Protein AF-A0A643CEI6-F1 (afdb_monomer_lite)

Secondary structure (DSSP, 8-state):
---TTEEEEE---S-----TT---PPP-EEEEE--TT-HHHHHHTTS-HHHHHHHHHHHHHHHHHHHHHHHHHHHHTTSSS-----GGGHHHHHHHHHHHHHHHHHHHHHHHHHHHHHHHHHHHHHHH-

Sequence (129 aa):
DFHLNRVNLEESSGVENSPAGARPKRKNKKSYDLTPADKFWQKHKGSPFPEVAESVQQELESYRAQEDEVKRLKSIMGLEGEDEGAISMLSDNTAKLTSAVSSLPELLEKKRLIDLHTNVATAVLEHIK

Foldseek 3Di:
DPPPQKDWDQPPPDDDPDDPDDDPDPRDIDIDGRDPVLPLCVVPVPPDLVVLVVVLVVLVVVLVVLVVLLVVLCVVVCVPHDDPPPVPVVPVSVVVNVVSVVCVVVSVVSVVSSVVSVSVSVRVVVVVD

Radius of gyration: 21.1 Å; chains: 1; bounding box: 53×42×52 Å

InterPro domains:
  IPR001619 Sec1-like protein [PF00995] (16-129)
  IPR001619 Sec1-like protein [PTHR11679] (6-129)
  IPR036045 Sec1-like superfamily [SSF56815] (2-129)
  IPR043127 Sec1-like, domain 3a [G3DSA:3.90.830.10] (1-129)

pLDDT: mean 77.02, std 17.01, range [37.91, 95.75]

Structure (mmCIF, N/CA/C/O backbone):
data_AF-A0A643CEI6-F1
#
_entry.id   AF-A0A643CEI6-F1
#
loop_
_atom_site.group_PDB
_atom_site.id
_atom_site.type_symbol
_atom_site.label_atom_id
_atom_site.label_alt_id
_atom_site.label_comp_id
_atom_site.label_asym_id
_atom_site.label_entity_id
_atom_site.label_seq_id
_atom_site.pdbx_PDB_ins_code
_atom_site.Cartn_x
_atom_s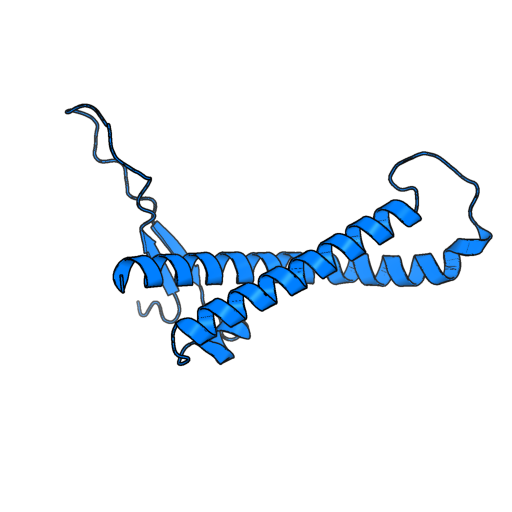ite.Cartn_y
_atom_site.Cartn_z
_atom_site.occupancy
_atom_site.B_iso_or_equiv
_atom_site.auth_seq_id
_atom_site.auth_comp_id
_atom_site.auth_asym_id
_atom_site.auth_atom_id
_atom_site.pdbx_PDB_model_num
ATOM 1 N N . ASP A 1 1 ? -29.348 -8.126 4.323 1.00 40.94 1 ASP A N 1
ATOM 2 C CA . ASP A 1 1 ? -28.042 -8.304 3.664 1.00 40.94 1 ASP A CA 1
ATOM 3 C C . ASP A 1 1 ? -26.887 -8.118 4.624 1.00 40.94 1 ASP A C 1
ATOM 5 O O . ASP A 1 1 ? -26.776 -7.071 5.250 1.00 40.94 1 ASP A O 1
ATOM 9 N N . PHE A 1 2 ? -26.037 -9.134 4.761 1.00 37.91 2 PHE A N 1
ATOM 10 C CA . PHE A 1 2 ? -24.789 -9.031 5.513 1.00 37.91 2 PHE A CA 1
ATOM 11 C C . PHE A 1 2 ? -23.696 -8.500 4.577 1.00 37.91 2 PHE A C 1
ATOM 13 O O . PHE A 1 2 ? -23.073 -9.265 3.846 1.00 37.91 2 PHE A O 1
ATOM 20 N N . HIS A 1 3 ? -23.470 -7.185 4.571 1.00 54.19 3 HIS A N 1
ATOM 21 C CA . HIS A 1 3 ? -22.340 -6.568 3.864 1.00 54.19 3 HIS A CA 1
ATOM 22 C C . HIS A 1 3 ? -21.042 -6.772 4.659 1.00 54.19 3 HIS A C 1
ATOM 24 O O . HIS A 1 3 ? -20.503 -5.847 5.263 1.00 54.19 3 HIS A O 1
ATOM 30 N N . LEU A 1 4 ? -20.575 -8.019 4.713 1.00 66.31 4 LEU A N 1
ATOM 31 C CA . LEU A 1 4 ? -19.308 -8.374 5.346 1.00 66.31 4 LEU A CA 1
ATOM 32 C C . LEU A 1 4 ? -18.145 -7.772 4.545 1.00 66.31 4 LEU A C 1
ATOM 34 O O . LEU A 1 4 ? -18.156 -7.787 3.317 1.00 66.31 4 LEU A O 1
ATOM 38 N N . ASN A 1 5 ? -17.139 -7.261 5.255 1.00 76.19 5 ASN A N 1
ATOM 39 C CA . ASN A 1 5 ? -15.921 -6.671 4.694 1.00 76.19 5 ASN A CA 1
ATOM 40 C C . ASN A 1 5 ? -16.108 -5.404 3.836 1.00 76.19 5 ASN A C 1
ATOM 42 O O . ASN A 1 5 ? -15.297 -5.139 2.953 1.00 76.19 5 ASN A O 1
ATOM 46 N N . ARG A 1 6 ? -17.141 -4.596 4.098 1.00 82.56 6 ARG A N 1
ATOM 47 C CA . ARG A 1 6 ? -17.318 -3.280 3.466 1.00 82.56 6 ARG A CA 1
ATOM 48 C C . ARG A 1 6 ? -17.207 -2.163 4.497 1.00 82.56 6 ARG A C 1
ATOM 50 O O . ARG A 1 6 ? -17.963 -2.141 5.466 1.00 82.56 6 ARG A O 1
ATOM 57 N N . VAL A 1 7 ? -16.310 -1.211 4.264 1.00 81.94 7 VAL A N 1
ATOM 58 C CA . VAL A 1 7 ? -16.163 0.006 5.073 1.00 81.94 7 VAL A CA 1
ATOM 59 C C . VAL A 1 7 ? -16.868 1.156 4.373 1.00 81.94 7 VAL A C 1
ATOM 61 O O . VAL A 1 7 ? -16.615 1.417 3.202 1.00 81.94 7 VAL A O 1
ATOM 64 N N . ASN A 1 8 ? -17.748 1.859 5.084 1.00 84.38 8 ASN A N 1
ATOM 65 C CA . ASN A 1 8 ? -18.375 3.082 4.591 1.00 84.38 8 ASN A CA 1
ATOM 66 C C . ASN A 1 8 ? -17.761 4.270 5.327 1.00 84.38 8 ASN A C 1
ATOM 68 O O . ASN A 1 8 ? -17.999 4.427 6.522 1.00 84.38 8 ASN A O 1
ATOM 72 N N . LEU A 1 9 ? -16.985 5.090 4.621 1.00 81.75 9 LEU A N 1
ATOM 73 C CA . LEU A 1 9 ? -16.424 6.324 5.161 1.00 81.75 9 LEU A CA 1
ATOM 74 C C . LEU A 1 9 ? -17.323 7.501 4.782 1.00 81.75 9 LEU A C 1
ATOM 76 O O . LEU A 1 9 ? -17.679 7.679 3.612 1.00 81.75 9 LEU A O 1
ATOM 80 N N . GLU A 1 10 ? -17.699 8.300 5.780 1.00 76.56 10 GLU A N 1
ATOM 81 C CA . GLU A 1 10 ? -18.285 9.617 5.550 1.00 76.56 10 GLU A CA 1
ATOM 82 C C . GLU A 1 10 ? -17.137 10.607 5.353 1.00 76.56 10 GLU A C 1
ATOM 84 O O . GLU A 1 10 ? -16.417 10.916 6.294 1.00 76.56 10 GLU A O 1
ATOM 89 N N . GLU A 1 11 ? -16.946 11.100 4.130 1.00 62.50 11 GLU A N 1
ATOM 90 C CA . GLU A 1 11 ? -15.986 12.177 3.894 1.00 62.50 11 GLU A CA 1
ATOM 91 C C . GLU A 1 11 ? -16.613 13.480 4.411 1.00 62.50 11 GLU A C 1
ATOM 93 O O . GLU A 1 11 ? -17.561 14.010 3.817 1.00 62.50 11 GLU A O 1
ATOM 98 N N . SER A 1 12 ? -16.138 13.987 5.552 1.00 54.47 12 SER A N 1
ATOM 99 C CA . SER A 1 12 ? -16.473 15.339 5.990 1.00 54.47 12 SER A CA 1
ATOM 100 C C . SER A 1 12 ? -15.755 16.314 5.067 1.00 54.47 12 SER A C 1
ATOM 102 O O . SER A 1 12 ? -14.576 16.611 5.249 1.00 54.47 12 SER A O 1
ATOM 104 N N . SER A 1 13 ? -16.451 16.797 4.037 1.00 48.22 13 SER A N 1
ATOM 105 C CA . SER A 1 13 ? -15.972 17.927 3.243 1.00 48.22 13 SER A CA 1
ATOM 106 C C . SER A 1 13 ? -15.614 19.061 4.207 1.00 48.22 13 SER A C 1
ATOM 108 O O . SER A 1 13 ? -16.479 19.485 4.974 1.00 48.22 13 SER A O 1
ATOM 110 N N . GLY A 1 14 ? -14.347 19.480 4.205 1.00 47.56 14 GLY A N 1
ATOM 111 C CA . GLY A 1 14 ? -13.778 20.390 5.195 1.00 47.56 14 GLY A CA 1
ATOM 112 C C . GLY A 1 14 ? -14.614 21.644 5.463 1.00 47.56 14 GLY A C 1
ATOM 113 O O . GLY A 1 14 ? -15.269 22.164 4.565 1.00 47.56 14 GLY A O 1
ATOM 114 N N . VAL A 1 15 ? -14.555 22.082 6.726 1.00 46.00 15 VAL A N 1
ATOM 115 C CA . VAL A 1 15 ? -14.942 23.390 7.286 1.00 46.00 15 VAL A CA 1
ATOM 116 C C . VAL A 1 15 ? -16.064 24.102 6.521 1.00 46.00 15 VAL A C 1
ATOM 118 O O . VAL A 1 15 ? -15.846 24.827 5.551 1.00 46.00 15 VAL A O 1
ATOM 121 N N . GLU A 1 16 ? -17.290 23.917 7.006 1.00 45.28 16 GLU A N 1
ATOM 122 C CA . GLU A 1 16 ? -18.459 24.635 6.519 1.00 45.28 16 GLU A CA 1
ATOM 123 C C . GLU A 1 16 ? -18.329 26.147 6.743 1.00 45.28 16 GLU A C 1
ATOM 125 O O . GLU A 1 16 ? -18.308 26.627 7.871 1.00 45.28 16 GLU A O 1
ATOM 130 N N . ASN A 1 17 ? -18.364 26.903 5.647 1.00 47.78 17 ASN A N 1
ATOM 131 C CA . ASN A 1 17 ? -18.970 28.229 5.631 1.00 47.78 17 ASN A CA 1
ATOM 132 C C . ASN A 1 17 ? -20.018 28.244 4.506 1.00 47.78 17 ASN A C 1
ATOM 134 O O . ASN A 1 17 ? -19.816 28.833 3.445 1.00 47.78 17 ASN A O 1
ATOM 138 N N . SER A 1 18 ? -21.110 27.492 4.693 1.00 52.31 18 SER A N 1
ATOM 139 C CA . SER A 1 18 ? -22.257 27.520 3.777 1.00 52.31 18 SER A CA 1
ATOM 140 C C . SER A 1 18 ? -23.340 28.449 4.347 1.00 52.31 18 SER A C 1
ATOM 142 O O . SER A 1 18 ? -23.686 28.312 5.520 1.00 52.31 18 SER A O 1
ATOM 144 N N . PRO A 1 19 ? -23.882 29.397 3.560 1.00 46.78 19 PRO A N 1
ATOM 145 C CA . PRO A 1 19 ? -24.898 30.331 4.033 1.00 46.78 19 PRO A CA 1
ATOM 146 C C . PRO A 1 19 ? -26.208 29.611 4.389 1.00 46.78 19 PRO A C 1
ATOM 148 O O . PRO A 1 19 ? -26.601 28.634 3.744 1.00 46.78 19 PRO A O 1
ATOM 151 N N . ALA A 1 20 ? -26.887 30.118 5.421 1.00 48.94 20 ALA A N 1
ATOM 152 C CA . ALA A 1 20 ? -28.149 29.595 5.931 1.00 48.94 20 ALA A CA 1
ATOM 153 C C . ALA A 1 20 ? -29.221 29.569 4.822 1.00 48.94 20 ALA A C 1
ATOM 155 O O . ALA A 1 20 ? -29.712 30.613 4.401 1.00 48.94 20 ALA A O 1
ATOM 156 N N . GLY A 1 21 ? -29.564 28.370 4.335 1.00 54.78 21 GLY A N 1
ATOM 157 C CA . GLY A 1 21 ? -30.639 28.164 3.353 1.00 54.78 21 GLY A CA 1
ATOM 158 C C . GLY A 1 21 ? -30.373 27.120 2.261 1.00 54.78 21 GLY A C 1
ATOM 159 O O . GLY A 1 21 ? -31.297 26.771 1.528 1.00 54.78 21 GLY A O 1
ATOM 160 N N . ALA A 1 22 ? -29.156 26.585 2.131 1.00 54.34 22 ALA A N 1
ATOM 161 C CA . ALA A 1 22 ? -28.875 25.543 1.141 1.00 54.34 22 ALA A CA 1
ATOM 162 C C . ALA A 1 22 ? -29.376 24.158 1.604 1.00 54.34 22 ALA A C 1
ATOM 164 O O . ALA A 1 22 ? -29.168 23.7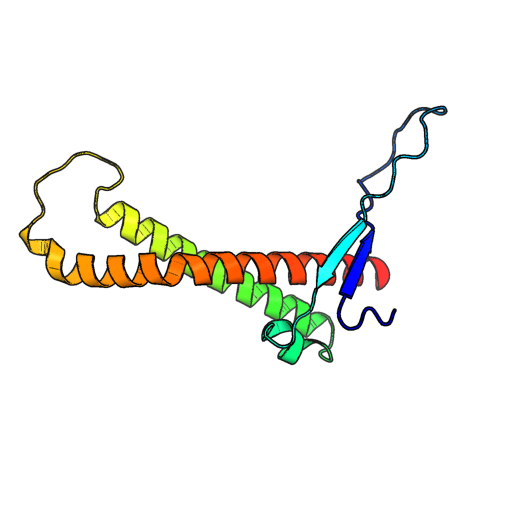61 2.749 1.00 54.34 22 ALA A O 1
ATOM 165 N N . ARG A 1 23 ? -30.018 23.406 0.691 1.00 56.75 23 ARG A N 1
ATOM 166 C CA . ARG A 1 23 ? -30.385 21.982 0.865 1.00 56.75 23 ARG A CA 1
ATOM 167 C C . ARG A 1 23 ? -29.233 21.201 1.523 1.00 56.75 23 ARG A C 1
ATOM 169 O O . ARG A 1 23 ? -28.090 21.425 1.121 1.00 56.75 23 ARG A O 1
ATOM 176 N N . PRO A 1 24 ? -29.507 20.245 2.437 1.00 53.12 24 PRO A N 1
ATOM 177 C CA . PRO A 1 24 ? -28.453 19.453 3.061 1.00 53.12 24 PRO A CA 1
ATOM 178 C C . PRO A 1 24 ? -27.620 18.780 1.966 1.00 53.12 24 PRO A C 1
ATOM 180 O O . PRO A 1 24 ? -28.136 17.963 1.195 1.00 53.12 24 PRO A O 1
ATOM 183 N N . LYS A 1 25 ? -26.342 19.170 1.855 1.00 55.47 25 LYS A N 1
ATOM 184 C CA . LYS A 1 25 ? -25.390 18.509 0.961 1.00 55.47 25 LYS A CA 1
ATOM 185 C C . LYS A 1 25 ? -25.350 17.047 1.381 1.00 55.47 25 LYS A C 1
ATOM 187 O O . LYS A 1 25 ? -25.092 16.735 2.543 1.00 55.47 25 LYS A O 1
ATOM 192 N N . ARG A 1 26 ? -25.668 16.143 0.452 1.00 54.84 26 ARG A N 1
ATOM 193 C CA . ARG A 1 26 ? -25.535 14.708 0.705 1.00 54.84 26 ARG A CA 1
ATOM 194 C C . ARG A 1 26 ? -24.077 14.461 1.075 1.00 54.84 26 ARG A C 1
ATOM 196 O O . ARG A 1 26 ? -23.200 14.740 0.266 1.00 54.84 26 ARG A O 1
ATOM 203 N N . LYS A 1 27 ? -23.832 13.988 2.297 1.00 57.88 27 LYS A N 1
ATOM 204 C CA . LYS A 1 27 ? -22.508 13.524 2.711 1.00 57.88 27 LYS A CA 1
ATOM 205 C C . LYS A 1 27 ? -22.083 12.447 1.715 1.00 57.88 27 LYS A C 1
ATOM 207 O O . LYS A 1 27 ? -22.791 11.447 1.565 1.00 57.88 27 LYS A O 1
ATOM 212 N N . ASN A 1 28 ? -20.993 12.677 0.989 1.00 61.97 28 ASN A N 1
ATOM 213 C CA . ASN A 1 28 ? -20.488 11.697 0.040 1.00 61.97 28 ASN A CA 1
ATOM 214 C C . ASN A 1 28 ? -19.953 10.508 0.842 1.00 61.97 28 ASN A C 1
ATOM 216 O O . ASN A 1 28 ? -18.917 10.594 1.497 1.00 61.97 28 ASN A O 1
ATOM 220 N N . LYS A 1 29 ? -20.705 9.406 0.823 1.00 72.50 29 LYS A N 1
ATOM 221 C CA . LYS A 1 29 ? -20.287 8.137 1.415 1.00 72.50 29 LYS A CA 1
ATOM 222 C C . LYS A 1 29 ? -19.435 7.400 0.397 1.00 72.50 29 LYS A C 1
ATOM 224 O O . LYS A 1 29 ? -19.933 7.048 -0.671 1.00 72.50 29 LYS A O 1
ATOM 229 N N . LYS A 1 30 ? -18.164 7.177 0.724 1.00 81.25 30 LYS A N 1
ATOM 230 C CA . LYS A 1 30 ? -17.293 6.283 -0.043 1.00 81.25 30 LYS A CA 1
ATOM 231 C C . LYS A 1 30 ? -17.332 4.906 0.602 1.00 81.25 30 LYS A C 1
ATOM 233 O O . LYS A 1 30 ? -17.132 4.776 1.808 1.00 81.25 30 LYS A O 1
ATOM 238 N N . SER A 1 31 ? -17.610 3.890 -0.205 1.00 83.88 31 SER A N 1
ATOM 239 C CA . SER A 1 31 ? -17.602 2.495 0.225 1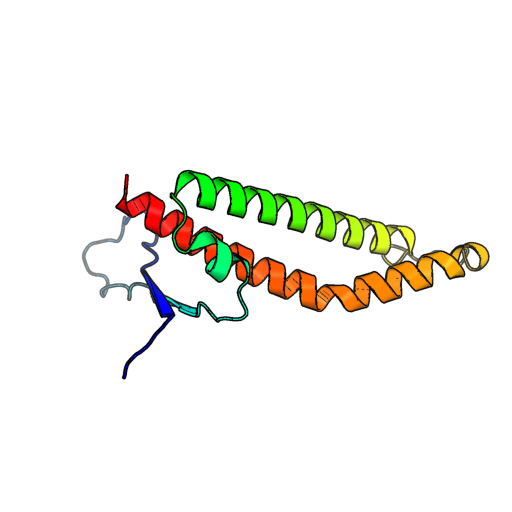.00 83.88 31 SER A CA 1
ATOM 240 C C . SER A 1 31 ? -16.342 1.813 -0.288 1.00 83.88 31 SER A C 1
ATOM 242 O O . SER A 1 31 ? -16.037 1.892 -1.477 1.00 83.88 31 SER A O 1
ATOM 244 N N . TYR A 1 32 ? -15.637 1.131 0.603 1.00 85.50 32 TYR A N 1
ATOM 245 C CA . TYR A 1 32 ? -14.423 0.382 0.319 1.00 85.50 32 TYR A CA 1
ATOM 246 C C . TYR A 1 32 ? -14.651 -1.090 0.647 1.00 85.50 32 TYR A C 1
ATOM 248 O O . TYR A 1 32 ? -15.105 -1.413 1.744 1.00 85.50 32 TYR A O 1
ATOM 256 N N . ASP A 1 33 ? -14.327 -1.977 -0.291 1.00 85.19 33 ASP A N 1
ATOM 257 C CA . ASP A 1 33 ? -14.417 -3.424 -0.094 1.00 85.19 33 ASP A CA 1
ATOM 258 C C . ASP A 1 33 ? -13.048 -3.993 0.301 1.00 85.19 33 ASP A C 1
ATOM 260 O O . ASP A 1 33 ? -12.073 -3.896 -0.446 1.00 85.19 33 ASP A O 1
ATOM 264 N N . LEU A 1 34 ? -12.993 -4.606 1.483 1.00 86.50 34 LEU A N 1
ATOM 265 C CA . LEU A 1 34 ? -11.820 -5.247 2.071 1.00 86.50 34 LEU A CA 1
ATOM 266 C C . LEU A 1 34 ? -11.809 -6.731 1.700 1.00 86.50 34 LEU A C 1
ATOM 268 O O . LEU A 1 34 ? -12.331 -7.594 2.404 1.00 86.50 34 LEU A O 1
ATOM 272 N N . THR A 1 35 ? -11.257 -7.050 0.537 1.00 82.50 35 THR A N 1
ATOM 273 C CA . THR A 1 35 ? -11.315 -8.425 0.023 1.00 82.50 35 THR A CA 1
ATOM 274 C C . THR A 1 35 ? -10.314 -9.357 0.726 1.00 82.50 35 THR A C 1
ATOM 276 O O . THR A 1 35 ? -9.287 -8.910 1.233 1.00 82.50 35 THR A O 1
ATOM 279 N N . PRO A 1 36 ? -10.536 -10.684 0.723 1.00 80.94 36 PRO A N 1
ATOM 280 C CA . PRO A 1 36 ? -9.535 -11.649 1.189 1.00 80.94 36 PRO A CA 1
ATOM 281 C C . PRO A 1 36 ? -8.212 -11.619 0.406 1.00 80.94 36 PRO A C 1
ATOM 283 O O . PRO A 1 36 ? -7.198 -12.078 0.922 1.00 80.94 36 PRO A O 1
ATOM 286 N N . ALA A 1 37 ? -8.219 -11.084 -0.820 1.00 84.56 37 ALA A N 1
ATOM 287 C CA . ALA A 1 37 ? -7.024 -10.910 -1.645 1.00 84.56 37 ALA A CA 1
ATOM 288 C C . ALA A 1 37 ? -6.146 -9.729 -1.190 1.00 84.56 37 ALA A C 1
ATOM 290 O O . ALA A 1 37 ? -4.982 -9.636 -1.579 1.00 84.56 37 ALA A O 1
ATOM 291 N N . ASP A 1 38 ? -6.685 -8.845 -0.348 1.00 90.06 38 ASP A N 1
ATOM 292 C CA . ASP A 1 38 ? -5.961 -7.722 0.230 1.00 90.06 38 ASP A CA 1
ATOM 293 C C . ASP A 1 38 ? -5.004 -8.208 1.328 1.00 90.06 38 ASP A C 1
ATOM 295 O O . ASP A 1 38 ? -5.381 -8.435 2.483 1.00 90.06 38 ASP A O 1
ATOM 299 N N . LYS A 1 39 ? -3.737 -8.389 0.947 1.00 90.06 39 LYS A N 1
ATOM 300 C CA . LYS A 1 39 ? -2.682 -8.861 1.852 1.00 90.06 39 LYS A CA 1
ATOM 301 C C . LYS A 1 39 ? -2.435 -7.892 3.006 1.00 90.06 39 LYS A C 1
ATOM 303 O O . LYS A 1 39 ? -2.156 -8.351 4.114 1.00 90.06 39 LYS A O 1
ATOM 308 N N . PHE A 1 40 ? -2.553 -6.586 2.762 1.00 92.88 40 PHE A N 1
ATOM 309 C CA . PHE A 1 40 ? -2.373 -5.572 3.796 1.00 92.88 40 PHE A CA 1
ATOM 310 C C . PHE A 1 40 ? -3.459 -5.726 4.862 1.00 92.88 40 PHE A C 1
ATOM 312 O O . PHE A 1 40 ? -3.149 -5.867 6.045 1.00 92.88 40 PHE A O 1
ATOM 319 N N . TRP A 1 41 ? -4.723 -5.822 4.439 1.00 92.00 41 TRP A N 1
ATOM 320 C CA . TRP A 1 41 ? -5.842 -6.056 5.350 1.00 92.00 41 TRP A CA 1
ATOM 321 C C . TRP A 1 41 ? -5.685 -7.359 6.139 1.00 92.00 41 TRP A C 1
ATOM 323 O O . TRP A 1 41 ? -5.835 -7.364 7.360 1.00 92.00 41 TRP A O 1
ATOM 333 N N . GLN A 1 42 ? -5.347 -8.473 5.479 1.00 92.12 42 GLN A N 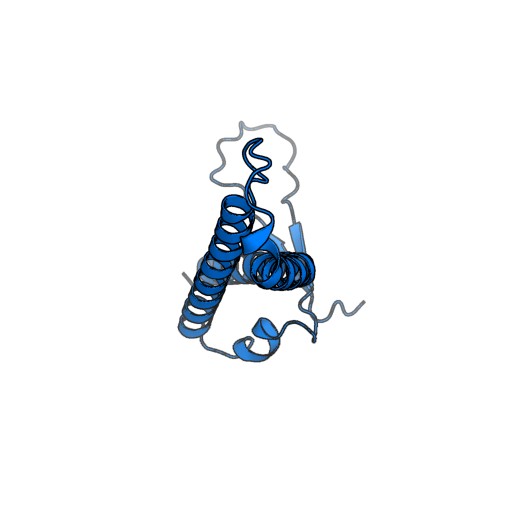1
ATOM 334 C CA . GLN A 1 42 ? -5.184 -9.753 6.179 1.00 92.12 42 GLN A CA 1
ATOM 335 C C . GLN A 1 42 ? -4.095 -9.709 7.249 1.00 92.12 42 GLN A C 1
ATOM 337 O O . GLN A 1 42 ? -4.268 -10.319 8.305 1.00 92.12 42 GLN A O 1
ATOM 342 N N . LYS A 1 43 ? -3.006 -8.984 6.982 1.00 93.50 43 LYS A N 1
ATOM 343 C CA . LYS A 1 43 ? -1.872 -8.860 7.893 1.00 93.50 43 LYS A CA 1
ATOM 344 C C . LYS A 1 43 ? -2.157 -7.910 9.058 1.00 93.50 43 LYS A C 1
ATOM 346 O O . LYS A 1 43 ? -1.804 -8.240 10.183 1.00 93.50 43 LYS A O 1
ATOM 351 N N . HIS A 1 44 ? -2.809 -6.774 8.803 1.00 93.31 44 HIS A N 1
ATOM 352 C CA . HIS A 1 44 ? -2.858 -5.656 9.752 1.00 93.31 44 HIS A CA 1
ATOM 353 C C . HIS A 1 44 ? -4.235 -5.371 10.377 1.00 93.31 44 HIS A C 1
ATOM 355 O O . HIS A 1 44 ? -4.322 -4.536 11.273 1.00 93.31 44 HIS A O 1
ATOM 361 N N . LYS A 1 45 ? -5.314 -6.079 10.000 1.00 88.56 45 LYS A N 1
ATOM 362 C CA . LYS A 1 45 ? -6.677 -5.867 10.554 1.00 88.56 45 LYS A CA 1
ATOM 363 C C . LYS A 1 45 ? -6.809 -5.977 12.083 1.00 88.56 45 LYS A C 1
ATOM 365 O O . LYS A 1 45 ? -7.812 -5.536 12.631 1.00 88.56 45 LYS A O 1
ATOM 370 N N . GLY A 1 46 ? -5.851 -6.618 12.754 1.00 88.94 46 GLY A N 1
ATOM 371 C CA . GLY A 1 46 ? -5.793 -6.741 14.216 1.00 88.94 46 GLY A CA 1
ATOM 372 C C . GLY A 1 46 ? -4.564 -6.084 14.847 1.00 88.94 46 GLY A C 1
ATOM 373 O O . GLY A 1 46 ? -4.377 -6.211 16.055 1.00 88.94 46 GLY A O 1
ATOM 374 N N . SER A 1 47 ? -3.720 -5.424 14.050 1.00 93.50 47 SER A N 1
ATOM 375 C CA . SER A 1 47 ? -2.515 -4.751 14.535 1.00 93.50 47 SER A CA 1
ATOM 376 C C . SER A 1 47 ? -2.869 -3.436 15.243 1.00 93.50 47 SER A C 1
ATOM 378 O O . SER A 1 47 ? -3.868 -2.794 14.902 1.00 93.50 47 SER A O 1
ATOM 380 N N . PRO A 1 48 ? -2.054 -2.988 16.215 1.00 94.25 48 PRO A N 1
ATOM 381 C CA . PRO A 1 48 ? -2.220 -1.676 16.828 1.00 94.25 48 PRO A CA 1
ATOM 382 C C . PRO A 1 48 ? -2.039 -0.554 15.792 1.00 94.25 48 PRO A C 1
ATOM 384 O O . PRO A 1 48 ? -1.189 -0.639 14.909 1.00 94.25 48 PRO A O 1
ATOM 387 N N . PHE A 1 49 ? -2.810 0.531 15.926 1.00 92.88 49 PHE A N 1
ATOM 388 C CA . PHE A 1 49 ? -2.836 1.626 14.946 1.00 92.88 49 PHE A CA 1
ATOM 389 C C . PHE A 1 49 ? -1.449 2.191 14.564 1.00 92.88 49 PHE A C 1
ATOM 391 O O . PHE A 1 49 ? -1.229 2.398 13.371 1.00 92.88 49 PHE A O 1
ATOM 398 N N . PRO A 1 50 ? -0.488 2.401 15.493 1.00 94.94 50 PRO A N 1
ATOM 399 C CA . PRO A 1 50 ? 0.855 2.858 15.123 1.00 94.94 50 PRO A CA 1
ATOM 400 C C . PRO A 1 50 ? 1.571 1.941 14.119 1.00 94.94 50 PRO A C 1
ATOM 402 O O . PRO A 1 50 ? 2.193 2.434 13.184 1.00 94.94 50 PRO A O 1
ATOM 405 N N . GLU A 1 51 ? 1.428 0.621 14.262 1.00 95.31 51 GLU A N 1
ATOM 406 C CA . GLU A 1 51 ? 2.009 -0.365 13.341 1.00 95.31 51 GLU A CA 1
ATOM 407 C C . GLU A 1 51 ? 1.321 -0.320 11.970 1.00 95.31 51 GLU A C 1
ATOM 409 O O . GLU A 1 51 ? 1.978 -0.420 10.932 1.00 95.31 51 GLU A O 1
ATOM 414 N N . VAL A 1 52 ? -0.004 -0.127 11.951 1.00 94.62 52 VAL A N 1
ATOM 415 C CA . VAL A 1 52 ? -0.767 0.057 10.708 1.00 94.62 52 VAL A CA 1
ATOM 416 C C . VAL A 1 52 ? -0.285 1.308 9.973 1.00 94.62 52 VAL A C 1
ATOM 418 O O . VAL A 1 52 ? -0.013 1.239 8.778 1.00 94.62 52 VAL A O 1
ATOM 421 N N . ALA A 1 53 ? -0.137 2.433 10.678 1.00 93.56 53 ALA A N 1
ATOM 422 C CA . ALA A 1 53 ? 0.323 3.692 10.098 1.00 93.56 53 ALA A CA 1
ATOM 423 C C . ALA A 1 53 ? 1.738 3.576 9.507 1.00 93.56 53 ALA A C 1
ATOM 425 O O . ALA A 1 53 ? 1.970 4.014 8.380 1.00 93.56 53 ALA A O 1
ATOM 426 N N . GLU A 1 54 ? 2.664 2.936 10.227 1.00 95.69 54 GLU A N 1
ATOM 427 C CA . GLU A 1 54 ? 4.013 2.659 9.724 1.00 95.69 54 GLU A CA 1
ATOM 428 C C . GLU A 1 54 ? 3.977 1.766 8.475 1.00 95.69 54 GLU A C 1
ATOM 430 O O . GLU A 1 54 ? 4.645 2.047 7.481 1.00 95.69 54 GLU A O 1
ATOM 435 N N . SER A 1 55 ? 3.142 0.728 8.483 1.00 95.56 55 SER A N 1
ATOM 436 C CA . SER A 1 55 ? 3.025 -0.202 7.358 1.00 95.56 55 SER A CA 1
ATOM 437 C C . SER A 1 55 ? 2.433 0.465 6.110 1.00 95.56 55 SER A C 1
ATOM 439 O O . SER A 1 55 ? 2.921 0.228 5.006 1.00 95.56 55 SER A O 1
ATOM 441 N N . VAL A 1 56 ? 1.422 1.337 6.256 1.00 94.81 56 VAL A N 1
ATOM 442 C CA . VAL A 1 56 ? 0.899 2.149 5.135 1.00 94.81 56 VAL A CA 1
ATOM 443 C C . VAL A 1 56 ? 2.004 3.039 4.565 1.00 94.81 56 VAL A C 1
ATOM 445 O O . VAL A 1 56 ? 2.157 3.136 3.347 1.00 94.81 56 VAL A O 1
ATOM 448 N N . GLN A 1 57 ? 2.801 3.661 5.437 1.00 94.00 57 GLN A N 1
ATOM 449 C CA . GLN A 1 57 ? 3.906 4.522 5.026 1.00 94.00 57 GLN A CA 1
ATOM 450 C C . GLN A 1 57 ? 4.983 3.751 4.244 1.00 94.00 57 GLN A C 1
ATOM 452 O O . GLN A 1 57 ? 5.454 4.240 3.216 1.00 94.00 57 GLN A O 1
ATOM 457 N N . GLN A 1 58 ? 5.337 2.540 4.681 1.00 95.75 58 GLN A N 1
ATOM 458 C CA . GLN A 1 58 ? 6.271 1.666 3.961 1.00 95.75 58 GLN A CA 1
ATOM 459 C C . GLN A 1 58 ? 5.728 1.258 2.581 1.00 95.75 58 GLN A C 1
ATOM 461 O O . GLN A 1 58 ? 6.463 1.265 1.592 1.00 95.75 58 GLN A O 1
ATOM 466 N N . GLU A 1 59 ? 4.435 0.934 2.482 1.00 93.62 59 GLU A N 1
ATOM 467 C CA . GLU A 1 59 ? 3.806 0.560 1.210 1.00 93.62 59 GLU A CA 1
ATOM 468 C C . GLU A 1 59 ? 3.790 1.741 0.218 1.00 93.62 59 GLU A C 1
ATOM 470 O O . GLU A 1 59 ? 4.076 1.558 -0.969 1.00 93.62 59 GLU A O 1
ATOM 475 N N . LEU A 1 60 ? 3.541 2.962 0.713 1.00 93.94 60 LEU A N 1
ATOM 476 C CA . LEU A 1 60 ? 3.646 4.214 -0.047 1.00 93.94 60 LEU A CA 1
ATOM 477 C C . LEU A 1 60 ? 5.061 4.458 -0.581 1.00 93.94 60 LEU A C 1
ATOM 479 O O . LEU A 1 60 ? 5.227 4.823 -1.746 1.00 93.94 60 LEU A O 1
ATOM 483 N N . GLU A 1 61 ? 6.082 4.272 0.252 1.00 95.25 61 GLU A N 1
ATOM 484 C CA . GLU A 1 61 ? 7.480 4.433 -0.153 1.00 95.25 61 GLU A CA 1
ATOM 485 C C . GLU A 1 61 ? 7.881 3.393 -1.207 1.00 95.25 61 GLU A C 1
ATOM 487 O O . GLU A 1 61 ? 8.442 3.741 -2.248 1.00 95.25 61 GLU A O 1
ATOM 492 N N . SER A 1 62 ? 7.497 2.130 -0.995 1.00 93.00 62 SER A N 1
ATOM 493 C CA . SER A 1 62 ? 7.694 1.053 -1.967 1.00 93.00 62 SER A CA 1
ATOM 494 C C . SER A 1 62 ? 7.025 1.361 -3.309 1.00 93.00 62 SER A C 1
ATOM 496 O O . SER A 1 62 ? 7.625 1.147 -4.361 1.00 93.00 62 SER A O 1
ATOM 498 N N . TYR A 1 63 ? 5.797 1.884 -3.286 1.00 93.62 63 TYR A N 1
ATOM 499 C CA . TYR A 1 63 ? 5.080 2.294 -4.490 1.00 93.62 63 TYR A CA 1
ATOM 500 C C . TYR A 1 63 ? 5.809 3.409 -5.248 1.00 93.62 63 TYR A C 1
ATOM 502 O O . TYR A 1 63 ? 5.997 3.297 -6.458 1.00 93.62 63 TYR A O 1
ATOM 510 N N . ARG A 1 64 ? 6.283 4.448 -4.547 1.00 92.88 64 ARG A N 1
ATOM 511 C CA . ARG A 1 64 ? 7.045 5.546 -5.168 1.00 92.88 64 ARG A CA 1
ATOM 512 C C . ARG A 1 64 ? 8.325 5.052 -5.835 1.00 92.88 64 ARG A C 1
ATOM 514 O O . ARG A 1 64 ? 8.593 5.423 -6.972 1.00 92.88 64 ARG A O 1
ATOM 521 N N . ALA A 1 65 ? 9.069 4.166 -5.174 1.00 92.19 65 ALA A N 1
ATOM 522 C CA . ALA A 1 65 ? 10.272 3.574 -5.754 1.00 92.19 65 ALA A CA 1
ATOM 523 C C . ALA A 1 65 ? 9.973 2.800 -7.054 1.00 92.19 65 ALA A C 1
ATOM 525 O O . ALA A 1 65 ? 10.731 2.888 -8.020 1.00 92.19 65 ALA A O 1
ATOM 526 N N . GLN A 1 66 ? 8.853 2.071 -7.103 1.00 89.69 66 GLN A N 1
ATOM 527 C CA . GLN A 1 66 ? 8.419 1.359 -8.308 1.00 89.69 66 GLN A CA 1
ATOM 528 C C . GLN A 1 66 ? 7.963 2.318 -9.418 1.00 89.69 66 GLN A C 1
ATOM 530 O O . GLN A 1 66 ? 8.329 2.121 -10.575 1.00 89.69 66 GLN A O 1
ATOM 535 N N . GLU A 1 67 ? 7.213 3.374 -9.087 1.00 89.94 67 GLU A N 1
ATOM 536 C CA . GLU A 1 67 ? 6.847 4.418 -10.055 1.00 89.94 67 GLU A CA 1
ATOM 537 C C . GLU A 1 67 ? 8.077 5.099 -10.663 1.00 89.94 67 GLU A C 1
ATOM 539 O O . GLU A 1 67 ? 8.110 5.359 -11.867 1.00 89.94 67 GLU A O 1
ATOM 544 N N . ASP A 1 68 ? 9.089 5.394 -9.851 1.00 90.31 68 ASP A N 1
ATOM 545 C CA . ASP A 1 68 ? 10.303 6.056 -10.319 1.00 90.31 68 ASP A CA 1
ATOM 546 C C . ASP A 1 68 ? 11.147 5.138 -11.210 1.00 90.31 68 ASP A C 1
ATOM 548 O O . ASP A 1 68 ? 11.689 5.598 -12.215 1.00 90.31 68 ASP A O 1
ATOM 552 N N . GLU A 1 69 ? 11.177 3.830 -10.939 1.00 87.12 69 GLU A N 1
ATOM 553 C CA . GLU A 1 69 ? 11.782 2.856 -11.853 1.00 87.12 69 GLU A CA 1
ATOM 554 C C . GLU A 1 69 ? 11.032 2.792 -13.193 1.00 87.12 69 GLU A C 1
ATOM 556 O O . GLU A 1 69 ? 11.666 2.791 -14.249 1.00 87.12 69 GLU A O 1
ATOM 561 N N . VAL A 1 70 ? 9.693 2.825 -13.184 1.00 85.06 70 VAL A N 1
ATOM 562 C CA . VAL A 1 70 ? 8.885 2.885 -14.417 1.00 85.06 70 VAL A CA 1
ATOM 563 C C . VAL A 1 70 ? 9.192 4.157 -15.216 1.00 85.06 70 VAL A C 1
ATOM 565 O O . VAL A 1 70 ? 9.401 4.085 -16.429 1.00 85.06 70 VAL A O 1
ATOM 568 N N . LYS A 1 71 ? 9.279 5.321 -14.557 1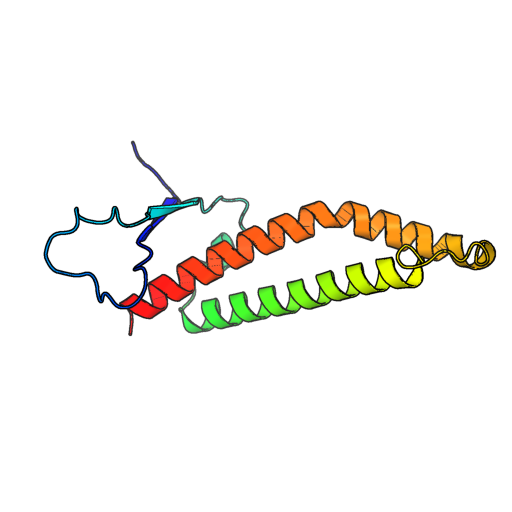.00 85.06 71 LYS A N 1
ATOM 569 C CA . LYS A 1 71 ? 9.670 6.587 -15.209 1.00 85.06 71 LYS A CA 1
ATOM 570 C C . LYS A 1 71 ? 11.084 6.515 -15.779 1.00 85.06 71 LYS A C 1
ATOM 572 O O . LYS A 1 71 ? 11.309 6.948 -16.908 1.00 85.06 71 LYS A O 1
ATOM 577 N N . ARG A 1 72 ? 12.032 5.943 -15.031 1.00 84.75 72 ARG A N 1
ATOM 578 C CA . ARG A 1 72 ? 13.419 5.765 -15.472 1.00 84.75 72 ARG A CA 1
ATOM 579 C C . ARG A 1 72 ? 13.493 4.881 -16.714 1.00 84.75 72 ARG A C 1
ATOM 581 O O . ARG A 1 72 ? 14.170 5.243 -17.670 1.00 84.75 72 ARG A O 1
ATOM 588 N N . LEU A 1 73 ? 12.776 3.757 -16.726 1.00 79.50 73 LEU A N 1
ATOM 589 C CA . LEU A 1 73 ? 12.707 2.861 -17.882 1.00 79.50 73 LEU A CA 1
ATOM 590 C C . LEU A 1 73 ? 12.085 3.551 -19.100 1.00 79.50 73 LEU A C 1
ATOM 592 O O . LEU A 1 73 ? 12.625 3.438 -20.198 1.00 79.50 73 LEU A O 1
ATOM 596 N N . LYS A 1 74 ? 11.011 4.329 -18.905 1.00 77.75 74 LYS A N 1
ATOM 597 C CA . LYS A 1 74 ? 10.405 5.149 -19.966 1.00 77.75 74 LYS A CA 1
ATOM 598 C C . LYS A 1 74 ? 11.408 6.153 -20.555 1.00 77.75 74 LYS A C 1
ATOM 600 O O . LYS A 1 74 ? 11.479 6.287 -21.774 1.00 77.75 74 LYS A O 1
ATOM 605 N N . SER A 1 75 ? 12.189 6.820 -19.702 1.00 79.00 75 SER A N 1
ATOM 606 C CA . SER A 1 75 ? 13.192 7.818 -20.101 1.00 79.00 75 SER A CA 1
ATOM 607 C C . SER A 1 75 ? 14.375 7.199 -20.854 1.00 79.00 75 SER A C 1
ATOM 609 O O . SER A 1 75 ? 14.725 7.673 -21.930 1.00 79.00 75 SER A O 1
ATOM 611 N N . ILE A 1 76 ? 14.939 6.092 -20.353 1.00 69.94 76 ILE A N 1
ATOM 612 C CA . ILE A 1 76 ? 16.053 5.369 -21.002 1.00 69.94 76 ILE A CA 1
ATOM 613 C C . ILE A 1 76 ? 15.694 4.928 -22.425 1.00 69.94 76 ILE A C 1
ATOM 615 O O . ILE A 1 76 ? 16.568 4.810 -23.278 1.00 69.94 76 ILE A O 1
ATOM 619 N N . MET A 1 77 ? 14.413 4.683 -22.687 1.00 62.88 77 MET A N 1
ATOM 620 C CA . MET A 1 77 ? 13.942 4.196 -23.977 1.00 62.88 77 MET A CA 1
ATOM 621 C C . MET A 1 77 ? 13.618 5.279 -25.000 1.00 62.88 77 MET A C 1
ATOM 623 O O . MET A 1 77 ? 13.149 4.934 -26.081 1.00 62.88 77 MET A O 1
ATOM 627 N N . GLY A 1 78 ? 13.831 6.561 -24.689 1.00 59.09 78 GLY A N 1
ATOM 628 C CA . GLY A 1 78 ? 13.564 7.630 -25.657 1.00 59.09 78 GLY A CA 1
ATOM 629 C C . GLY A 1 78 ? 12.089 7.714 -26.070 1.00 59.09 78 GLY A C 1
ATOM 630 O O . GLY A 1 78 ? 11.753 8.327 -27.074 1.00 59.09 78 GLY A O 1
ATOM 631 N N . LEU A 1 79 ? 11.168 7.141 -25.279 1.00 60.84 79 LEU A N 1
ATOM 632 C CA . LEU A 1 79 ? 9.728 7.388 -25.444 1.00 60.84 79 LEU A CA 1
ATOM 633 C C . LEU A 1 79 ? 9.372 8.856 -25.130 1.00 60.84 79 LEU A C 1
ATOM 635 O O . LEU A 1 79 ? 8.243 9.288 -25.353 1.00 60.84 79 LEU A O 1
ATOM 639 N N . GLU A 1 80 ? 10.339 9.617 -24.612 1.00 54.53 80 GLU A N 1
ATOM 640 C CA . GLU A 1 80 ? 10.343 11.072 -24.501 1.00 54.53 80 GLU A CA 1
ATOM 641 C C . GLU A 1 80 ? 11.454 11.651 -25.391 1.00 54.53 80 GLU A C 1
ATOM 643 O O . GLU A 1 80 ? 12.500 12.063 -24.901 1.00 54.53 80 GLU A O 1
ATOM 648 N N . GLY A 1 81 ? 11.235 11.663 -26.706 1.00 52.91 81 GLY A N 1
ATOM 649 C CA . GLY A 1 81 ? 12.112 12.346 -27.660 1.00 52.91 81 GLY A CA 1
ATOM 650 C C . GLY A 1 81 ? 12.683 11.427 -28.734 1.00 52.91 81 GLY A C 1
ATOM 651 O O . GLY A 1 81 ? 13.361 10.449 -28.449 1.00 52.91 81 GLY A O 1
ATOM 652 N N . GLU A 1 82 ? 12.386 11.791 -29.975 1.00 49.16 82 GLU A N 1
ATOM 653 C CA . GLU A 1 82 ? 12.839 11.198 -31.230 1.00 49.16 82 GLU A CA 1
ATOM 654 C C . GLU A 1 82 ? 14.376 11.091 -31.276 1.00 49.16 82 GLU A C 1
ATOM 656 O O . GLU A 1 82 ? 15.044 12.060 -31.621 1.00 49.16 82 GLU A O 1
ATOM 661 N N . ASP A 1 83 ? 14.965 9.938 -30.941 1.00 49.66 83 ASP A N 1
ATOM 662 C CA . ASP A 1 83 ? 16.332 9.647 -31.390 1.00 49.66 83 ASP A CA 1
ATOM 663 C C . ASP A 1 83 ? 16.524 8.156 -31.703 1.00 49.66 83 ASP A C 1
ATOM 665 O O . ASP A 1 83 ? 16.574 7.272 -30.845 1.00 49.66 83 ASP A O 1
ATOM 669 N N . GLU A 1 84 ? 16.585 7.883 -33.002 1.00 51.47 84 GLU A N 1
ATOM 670 C CA . GLU A 1 84 ? 16.505 6.579 -33.664 1.00 51.47 84 GLU A CA 1
ATOM 671 C C . GLU A 1 84 ? 17.882 5.870 -33.720 1.00 51.47 84 GLU A C 1
ATOM 673 O O . GLU A 1 84 ? 18.223 5.203 -34.694 1.00 51.47 84 GLU A O 1
ATOM 678 N N . GLY A 1 85 ? 18.720 6.041 -32.686 1.00 51.50 85 GL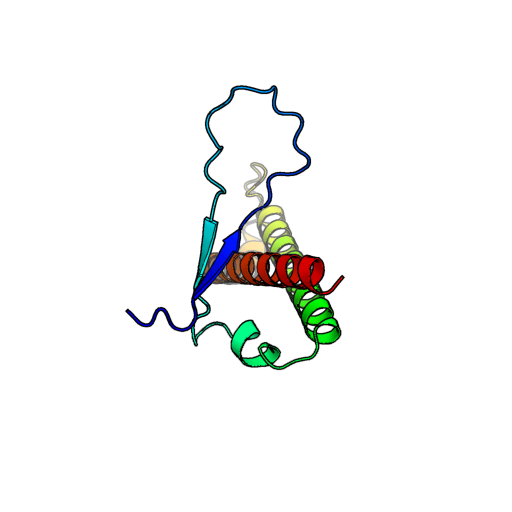Y A N 1
ATOM 679 C CA . GLY A 1 85 ? 20.154 5.699 -32.735 1.00 51.50 85 GLY A CA 1
ATOM 680 C C . GLY A 1 85 ? 20.641 4.512 -31.887 1.00 51.50 85 GLY A C 1
ATOM 681 O O . GLY A 1 85 ? 21.805 4.128 -31.995 1.00 51.50 85 GLY A O 1
ATOM 682 N N . ALA A 1 86 ? 19.811 3.901 -31.034 1.00 51.50 86 ALA A N 1
ATOM 683 C CA . ALA A 1 86 ? 20.300 3.048 -29.933 1.00 51.50 86 ALA A CA 1
ATOM 684 C C . ALA A 1 86 ? 20.089 1.524 -30.095 1.00 51.50 86 ALA A C 1
ATOM 686 O O . ALA A 1 86 ? 20.037 0.801 -29.098 1.00 51.50 86 ALA A O 1
ATOM 687 N N . ILE A 1 87 ? 19.996 0.997 -31.323 1.00 52.50 87 ILE A N 1
ATOM 688 C CA . ILE A 1 87 ? 19.581 -0.400 -31.610 1.00 52.50 87 ILE A CA 1
ATOM 689 C C . ILE A 1 87 ? 20.484 -1.480 -30.969 1.00 52.50 87 ILE A C 1
ATOM 691 O O . ILE A 1 87 ? 20.027 -2.586 -30.691 1.00 52.50 87 ILE A O 1
ATOM 695 N N . SER A 1 88 ? 21.728 -1.155 -30.605 1.00 48.59 88 SER A N 1
ATOM 696 C CA . SER A 1 88 ? 22.653 -2.108 -29.966 1.00 48.59 88 SER A CA 1
ATOM 697 C C . SER A 1 88 ? 22.498 -2.230 -28.431 1.00 48.59 88 SER A C 1
ATOM 699 O O . SER A 1 88 ? 22.864 -3.253 -27.861 1.00 48.59 88 SER A O 1
ATOM 701 N N . MET A 1 89 ? 21.886 -1.252 -27.738 1.00 53.50 89 MET A N 1
ATOM 702 C CA . MET A 1 89 ? 21.569 -1.336 -26.291 1.00 53.50 89 MET A CA 1
ATOM 703 C C . MET A 1 89 ? 20.142 -1.851 -26.007 1.00 53.50 89 MET A C 1
ATOM 705 O O . MET A 1 89 ? 19.690 -1.864 -24.862 1.00 53.50 89 MET A O 1
ATOM 709 N N . LEU A 1 90 ? 19.395 -2.264 -27.034 1.00 55.06 90 LEU A N 1
ATOM 710 C CA . LEU A 1 90 ? 17.963 -2.550 -26.925 1.00 55.06 90 LEU A CA 1
ATOM 711 C C . LEU A 1 90 ? 17.627 -3.930 -26.334 1.00 55.06 90 LEU A C 1
ATOM 713 O O . LEU A 1 90 ? 16.538 -4.073 -25.791 1.00 55.06 90 LEU A O 1
ATOM 717 N N . SER A 1 91 ? 18.513 -4.931 -26.366 1.00 57.38 91 SER A N 1
ATOM 718 C CA . SER A 1 91 ? 18.162 -6.299 -25.924 1.00 57.38 91 SER A CA 1
ATOM 719 C C . SER A 1 91 ? 17.874 -6.395 -24.415 1.00 57.38 91 SER A C 1
ATOM 721 O O . SER A 1 91 ? 16.801 -6.851 -24.018 1.00 57.38 91 SER A O 1
ATOM 723 N N . ASP A 1 92 ? 18.775 -5.893 -23.563 1.00 63.28 92 ASP A N 1
ATOM 724 C CA . ASP A 1 92 ? 18.577 -5.902 -22.102 1.00 63.28 92 ASP A CA 1
ATOM 725 C C . ASP A 1 92 ? 17.491 -4.910 -21.656 1.00 63.28 92 ASP A C 1
ATOM 727 O O . ASP A 1 92 ? 16.776 -5.140 -20.677 1.00 63.28 92 ASP A O 1
ATOM 731 N N . ASN A 1 93 ? 17.329 -3.812 -22.399 1.00 62.81 93 ASN A N 1
ATOM 732 C CA . ASN A 1 93 ? 16.307 -2.804 -22.130 1.00 62.81 93 ASN A CA 1
ATOM 733 C C . ASN A 1 93 ? 14.900 -3.270 -22.549 1.00 62.81 93 ASN A C 1
ATOM 735 O O . ASN A 1 93 ? 13.938 -2.986 -21.840 1.00 62.81 93 ASN A O 1
ATOM 739 N N . THR A 1 94 ? 14.766 -4.062 -23.618 1.00 68.44 94 THR A N 1
ATOM 740 C CA . THR A 1 94 ? 13.480 -4.639 -24.058 1.00 68.44 94 THR A CA 1
ATOM 741 C C . THR A 1 94 ? 12.939 -5.641 -23.040 1.00 68.44 94 THR A C 1
ATOM 743 O O . THR A 1 94 ? 11.738 -5.648 -22.763 1.00 68.44 94 THR A O 1
ATOM 746 N N . ALA A 1 95 ? 13.810 -6.451 -22.426 1.00 71.25 95 ALA A N 1
ATOM 747 C CA . ALA A 1 95 ? 13.409 -7.367 -21.357 1.00 71.25 95 ALA A CA 1
ATOM 748 C C . ALA A 1 95 ? 12.911 -6.606 -20.114 1.00 71.25 95 ALA A C 1
ATOM 750 O O . ALA A 1 95 ? 11.851 -6.926 -19.571 1.00 71.25 95 ALA A O 1
ATOM 751 N N . LYS A 1 96 ? 13.629 -5.551 -19.700 1.00 70.00 96 LYS A N 1
ATOM 752 C CA . LYS A 1 96 ? 13.219 -4.684 -18.582 1.00 70.00 96 LYS A CA 1
ATOM 753 C C . LYS A 1 96 ? 11.920 -3.933 -18.869 1.00 70.00 96 LYS A C 1
ATOM 755 O O . LYS A 1 96 ? 11.075 -3.850 -17.984 1.00 70.00 96 LYS A O 1
ATOM 760 N N . LEU A 1 97 ? 11.716 -3.459 -20.098 1.00 68.25 97 LEU A N 1
ATOM 761 C CA . LEU A 1 97 ? 10.453 -2.847 -20.511 1.00 68.25 97 LEU A CA 1
ATOM 762 C C . LEU A 1 97 ? 9.312 -3.852 -20.476 1.00 68.25 97 LEU A C 1
ATOM 764 O O . LEU A 1 97 ? 8.278 -3.567 -19.886 1.00 68.25 97 LEU A O 1
ATOM 768 N N . THR A 1 98 ? 9.485 -5.017 -21.095 1.00 74.56 98 THR A N 1
ATOM 769 C CA . THR A 1 98 ? 8.429 -6.035 -21.133 1.00 74.56 98 THR A CA 1
ATOM 770 C C . THR A 1 98 ? 8.006 -6.405 -19.713 1.00 74.56 98 THR A C 1
ATOM 772 O O . THR A 1 98 ? 6.813 -6.501 -19.434 1.00 74.56 98 THR A O 1
ATOM 775 N N . SER A 1 99 ? 8.970 -6.508 -18.793 1.00 76.94 99 SER A N 1
ATOM 776 C CA . SER A 1 99 ? 8.716 -6.711 -17.365 1.00 76.94 99 SER A CA 1
ATOM 777 C C . SER A 1 99 ? 7.949 -5.543 -16.726 1.00 76.94 99 SER A C 1
ATOM 779 O O . SER A 1 99 ? 6.905 -5.764 -16.118 1.00 76.94 99 SER A O 1
ATOM 781 N N . ALA A 1 100 ? 8.397 -4.297 -16.920 1.00 76.06 100 ALA A N 1
ATOM 782 C CA . ALA A 1 100 ? 7.749 -3.115 -16.347 1.00 76.06 100 ALA A CA 1
ATOM 783 C C . ALA A 1 100 ? 6.338 -2.867 -16.900 1.00 76.06 100 ALA A C 1
ATOM 785 O O . ALA A 1 100 ? 5.427 -2.543 -16.149 1.00 76.06 100 ALA A O 1
ATOM 786 N N . VAL A 1 101 ? 6.123 -3.064 -18.202 1.00 78.62 101 VAL A N 1
ATOM 787 C CA . VAL A 1 101 ? 4.800 -2.974 -18.838 1.00 78.62 101 VAL A CA 1
ATOM 788 C C . VAL A 1 101 ? 3.875 -4.064 -18.303 1.00 78.62 101 VAL A C 1
ATOM 790 O O . VAL A 1 101 ? 2.702 -3.799 -18.044 1.00 78.62 101 VAL A O 1
ATOM 793 N N . SER A 1 102 ? 4.407 -5.267 -18.076 1.00 82.06 102 SER A N 1
ATOM 794 C CA . SER A 1 102 ? 3.649 -6.368 -17.472 1.00 82.06 102 SER A CA 1
ATOM 795 C C . SER A 1 102 ? 3.306 -6.114 -16.000 1.00 82.06 102 SER A C 1
ATOM 797 O O . SER A 1 102 ? 2.294 -6.631 -15.532 1.00 82.06 102 SER A O 1
ATOM 799 N N . SER A 1 103 ? 4.097 -5.309 -15.278 1.00 82.81 103 SER A N 1
ATOM 800 C CA . SER A 1 103 ? 3.849 -4.959 -13.873 1.00 82.81 103 SER A CA 1
ATOM 801 C C . SER A 1 103 ? 3.015 -3.686 -13.676 1.00 82.81 103 SER A C 1
ATOM 803 O O . SER A 1 103 ? 2.573 -3.424 -12.559 1.00 82.81 103 SER A O 1
ATOM 805 N N . LEU A 1 104 ? 2.709 -2.916 -14.732 1.00 88.12 104 LEU A N 1
ATOM 806 C CA . LEU A 1 104 ? 1.836 -1.732 -14.631 1.00 88.12 104 LEU A CA 1
ATOM 807 C C . LEU A 1 104 ? 0.453 -2.033 -14.024 1.00 88.12 104 LEU A C 1
ATOM 809 O O . LEU A 1 104 ? 0.024 -1.266 -13.159 1.00 88.12 104 LEU A O 1
ATOM 813 N N . PRO A 1 105 ? -0.260 -3.113 -14.411 1.00 90.62 105 PRO A N 1
ATOM 814 C CA . PRO A 1 105 ? -1.539 -3.445 -13.786 1.00 90.62 105 PRO A CA 1
ATOM 815 C C . PRO A 1 105 ? -1.400 -3.722 -12.286 1.00 90.62 105 PRO A C 1
ATOM 817 O O . PRO A 1 105 ? -2.253 -3.314 -11.500 1.00 90.62 105 PRO A O 1
ATOM 820 N N . GLU A 1 106 ? -0.305 -4.372 -11.884 1.00 89.38 106 GLU A N 1
ATOM 821 C CA . GLU A 1 106 ? -0.002 -4.641 -10.478 1.00 89.38 106 GLU A CA 1
ATOM 822 C C . GLU A 1 106 ? 0.288 -3.343 -9.716 1.00 89.38 106 GLU A C 1
ATOM 824 O O . GLU A 1 106 ? -0.229 -3.150 -8.618 1.00 89.38 106 GLU A O 1
ATOM 829 N N . LEU A 1 107 ? 1.035 -2.413 -10.319 1.00 90.69 107 LEU A N 1
ATOM 830 C CA . LEU A 1 107 ? 1.332 -1.109 -9.731 1.00 90.69 107 LEU A CA 1
ATOM 831 C C . LEU A 1 107 ? 0.057 -0.271 -9.530 1.00 90.69 107 LEU A C 1
ATOM 833 O O . LEU A 1 107 ? -0.118 0.348 -8.481 1.00 90.69 107 LEU A O 1
ATOM 837 N N . LEU A 1 108 ? -0.868 -0.295 -10.494 1.00 92.56 108 LEU A N 1
ATOM 838 C CA . LEU A 1 108 ? -2.165 0.381 -10.377 1.00 92.56 108 LEU A CA 1
ATOM 839 C C . LEU A 1 108 ? -3.038 -0.218 -9.267 1.00 92.56 108 LEU A C 1
ATOM 841 O O . LEU A 1 108 ? -3.636 0.533 -8.494 1.00 92.56 108 LEU A O 1
ATOM 845 N N . GLU A 1 109 ? -3.099 -1.546 -9.152 1.00 91.94 109 GLU A N 1
ATOM 846 C CA . GLU A 1 109 ? -3.843 -2.187 -8.061 1.00 91.94 109 GLU A CA 1
ATOM 847 C C . GLU A 1 109 ? -3.185 -1.916 -6.703 1.00 91.94 109 GLU A C 1
ATOM 849 O O . GLU A 1 109 ? -3.876 -1.609 -5.731 1.00 91.94 109 GLU A O 1
ATOM 854 N N . LYS A 1 110 ? -1.847 -1.929 -6.639 1.00 91.44 110 LYS A N 1
ATOM 855 C CA . LYS A 1 110 ? -1.093 -1.549 -5.441 1.00 91.44 110 LYS A CA 1
ATOM 856 C C . LYS A 1 110 ? -1.442 -0.127 -5.000 1.00 91.44 110 LYS A C 1
ATOM 858 O O . LYS A 1 110 ? -1.761 0.074 -3.830 1.00 91.44 110 LYS A O 1
ATOM 863 N N . LYS A 1 111 ? -1.479 0.836 -5.928 1.00 93.94 111 LYS A N 1
ATOM 864 C CA . LYS A 1 111 ? -1.938 2.206 -5.648 1.00 93.94 111 LYS A CA 1
ATOM 865 C C . LYS A 1 111 ? -3.347 2.224 -5.060 1.00 93.94 111 LYS A C 1
ATOM 867 O O . LYS A 1 111 ? -3.577 2.857 -4.035 1.00 93.94 111 LYS A O 1
ATOM 872 N N . ARG A 1 112 ? -4.285 1.504 -5.686 1.00 93.50 112 ARG A N 1
ATOM 873 C CA . ARG A 1 112 ? -5.688 1.447 -5.250 1.00 93.50 112 ARG A CA 1
ATOM 874 C C . ARG A 1 112 ? -5.812 0.943 -3.810 1.00 93.50 112 ARG A C 1
ATOM 876 O O . ARG A 1 112 ? -6.596 1.496 -3.040 1.00 93.50 112 ARG A O 1
ATOM 883 N N . LEU A 1 113 ? -5.054 -0.094 -3.451 1.00 92.94 113 LEU A N 1
ATOM 884 C CA . LEU A 1 113 ? -5.027 -0.639 -2.092 1.00 92.94 113 LEU A CA 1
ATOM 885 C C . LEU A 1 113 ? -4.403 0.342 -1.097 1.00 92.94 113 LEU A C 1
ATOM 887 O O . LEU A 1 113 ? -4.955 0.542 -0.018 1.00 92.94 113 LEU A O 1
ATOM 891 N N . ILE A 1 114 ? -3.300 0.996 -1.464 1.00 94.00 114 ILE A N 1
ATOM 892 C CA . ILE A 1 114 ? -2.672 2.027 -0.631 1.00 94.00 114 ILE A CA 1
ATOM 893 C C . ILE A 1 114 ? -3.643 3.179 -0.359 1.00 94.00 114 ILE A C 1
ATOM 895 O O . ILE A 1 114 ? -3.806 3.575 0.795 1.00 94.00 114 ILE A O 1
ATOM 899 N N . ASP A 1 115 ? -4.314 3.697 -1.389 1.00 93.19 115 ASP A N 1
ATOM 900 C CA . ASP A 1 115 ? -5.282 4.789 -1.250 1.00 93.19 115 ASP A CA 1
ATOM 901 C C . ASP A 1 115 ? -6.437 4.375 -0.327 1.00 93.19 115 ASP A C 1
ATOM 903 O O . ASP A 1 115 ? -6.846 5.129 0.558 1.00 93.19 115 ASP A O 1
ATOM 907 N N . LEU A 1 116 ? -6.942 3.149 -0.494 1.00 93.31 116 LEU A N 1
ATOM 908 C CA . LEU A 1 116 ? -7.972 2.569 0.363 1.00 93.31 116 LEU A CA 1
ATOM 909 C C . LEU A 1 116 ? -7.521 2.528 1.830 1.00 93.31 116 LEU A C 1
ATOM 911 O O . LEU A 1 116 ? -8.227 3.054 2.692 1.00 93.31 116 LEU A O 1
ATOM 915 N N . HIS A 1 117 ? -6.350 1.955 2.118 1.00 93.75 117 HIS A N 1
ATOM 916 C CA . HIS A 1 117 ? -5.849 1.813 3.491 1.00 93.75 117 HIS A CA 1
ATOM 917 C C . HIS A 1 117 ? -5.479 3.144 4.122 1.00 93.75 117 HIS A C 1
ATOM 919 O O . HIS A 1 117 ? -5.755 3.348 5.300 1.00 93.75 117 HIS A O 1
ATOM 925 N N . THR A 1 118 ? -4.938 4.076 3.340 1.00 93.56 118 THR A N 1
ATOM 926 C CA . THR A 1 118 ? -4.653 5.440 3.795 1.00 93.56 118 THR A CA 1
ATOM 927 C C . THR A 1 118 ? -5.943 6.133 4.216 1.00 93.56 118 THR A C 1
ATOM 929 O O . THR A 1 118 ? -6.029 6.628 5.334 1.00 93.56 118 THR A O 1
ATOM 932 N N . ASN A 1 119 ? -6.986 6.092 3.379 1.00 91.50 119 ASN A N 1
ATOM 933 C CA . ASN A 1 119 ? -8.272 6.713 3.699 1.00 91.50 119 ASN A CA 1
ATOM 934 C C . ASN A 1 119 ? -8.919 6.094 4.946 1.00 91.50 119 ASN A C 1
ATOM 936 O O . ASN A 1 119 ? -9.426 6.818 5.803 1.00 91.50 119 ASN A O 1
ATOM 940 N N . VAL A 1 120 ? -8.886 4.763 5.069 1.00 90.75 120 VAL A N 1
ATOM 941 C CA . VAL A 1 120 ? -9.404 4.062 6.253 1.00 90.75 120 VAL A CA 1
ATOM 942 C C . VAL A 1 120 ? -8.598 4.429 7.500 1.00 90.75 120 VAL A C 1
ATOM 944 O O . VAL A 1 120 ? -9.193 4.764 8.523 1.00 90.75 120 VAL A O 1
ATOM 947 N N . ALA A 1 121 ? -7.266 4.427 7.427 1.00 91.19 121 ALA A N 1
ATOM 948 C CA . ALA A 1 121 ? -6.401 4.776 8.550 1.00 91.19 121 ALA A CA 1
ATOM 949 C C . ALA A 1 121 ? -6.581 6.238 8.985 1.00 91.19 121 ALA A C 1
ATOM 951 O O . ALA A 1 121 ? -6.668 6.508 10.181 1.00 91.19 121 ALA A O 1
ATOM 952 N N . THR A 1 122 ? -6.699 7.177 8.042 1.00 90.75 122 THR A N 1
ATOM 953 C CA . THR A 1 122 ? -6.982 8.587 8.343 1.00 90.75 122 THR A CA 1
ATOM 954 C C . THR A 1 122 ? -8.333 8.747 9.033 1.00 90.75 122 THR A C 1
ATOM 956 O O . THR A 1 122 ? -8.403 9.407 10.067 1.00 90.75 122 THR A O 1
ATOM 959 N N . ALA A 1 123 ? -9.386 8.094 8.536 1.00 88.62 123 ALA A N 1
ATOM 960 C CA . ALA A 1 123 ? -10.698 8.156 9.173 1.00 88.62 123 ALA A CA 1
ATOM 961 C C . ALA A 1 123 ? -10.681 7.566 10.592 1.00 88.62 123 ALA A C 1
ATOM 963 O O . ALA A 1 123 ? -11.282 8.131 11.504 1.00 88.62 123 ALA A O 1
ATOM 964 N N . VAL A 1 124 ? -9.965 6.457 10.808 1.00 89.00 124 VAL A N 1
ATOM 965 C CA . VAL A 1 124 ? -9.773 5.892 12.152 1.00 89.00 124 VAL A CA 1
ATOM 966 C C . VAL A 1 124 ? -9.032 6.882 13.050 1.00 89.00 124 VAL A C 1
ATOM 968 O O . VAL A 1 124 ? -9.492 7.127 14.162 1.00 89.00 124 VAL A O 1
ATOM 971 N N . LEU A 1 125 ? -7.946 7.499 12.566 1.00 89.50 125 LEU A N 1
ATOM 972 C CA . LEU A 1 125 ? -7.161 8.488 13.311 1.00 89.50 125 LEU A CA 1
ATOM 973 C C . LEU A 1 125 ? -8.009 9.667 13.803 1.00 89.50 125 LEU A C 1
ATOM 975 O O . LEU A 1 125 ? -7.811 10.135 14.919 1.00 89.50 125 LEU A O 1
ATOM 979 N N . GLU A 1 126 ? -8.941 10.149 12.983 1.00 88.44 126 GLU A N 1
ATOM 980 C CA . GLU A 1 126 ? -9.848 11.244 13.346 1.00 88.44 126 GLU A CA 1
ATOM 981 C C . GLU A 1 126 ? -10.810 10.876 14.480 1.00 88.44 126 GLU A C 1
ATOM 983 O O . GLU A 1 126 ? -11.182 11.745 15.260 1.00 88.44 126 GLU A O 1
ATOM 988 N N . HIS A 1 127 ? -11.192 9.602 14.598 1.00 84.56 127 HIS A N 1
ATOM 989 C CA . HIS A 1 127 ? -12.124 9.136 15.630 1.00 84.56 127 HIS A CA 1
ATOM 990 C C . HIS A 1 127 ? -11.439 8.741 16.940 1.00 84.56 127 HIS A C 1
ATOM 992 O O . HIS A 1 127 ? -12.098 8.700 17.977 1.00 84.56 127 HIS A O 1
ATOM 998 N N . ILE A 1 128 ? -10.148 8.402 16.896 1.00 85.69 128 ILE A N 1
ATOM 999 C CA . ILE A 1 128 ? -9.365 8.015 18.082 1.00 85.69 128 ILE A CA 1
ATOM 1000 C C . ILE A 1 128 ? -8.542 9.173 18.669 1.00 85.69 128 ILE A C 1
ATOM 1002 O O . ILE A 1 128 ? -7.837 8.960 19.655 1.00 85.69 128 ILE A O 1
ATOM 1006 N N . LYS A 1 129 ? -8.584 10.353 18.039 1.00 73.31 129 LYS A N 1
ATOM 1007 C CA . LYS A 1 129 ? -7.937 11.584 18.511 1.00 73.31 129 LYS A CA 1
ATOM 1008 C C . LYS A 1 129 ? -8.719 12.282 19.616 1.00 73.31 129 LYS A C 1
ATOM 1010 O O . LYS A 1 129 ? -9.965 12.216 19.604 1.00 73.31 129 LYS A O 1
#

Organism: Balaenoptera physalus (NCBI:txid9770)